Protein AF-A0A699X314-F1 (afdb_monomer)

Nearest PDB structures (foldseek):
  2rn7-assembly1_A  TM=3.177E-01  e=9.553E+00  Shigella flexneri

Radius of gyration: 15.17 Å; Cα contacts (8 Å, |Δi|>4): 33; chains: 1; bounding box: 38×25×45 Å

pLDDT: mean 74.69, std 20.05, range [34.59, 94.62]

InterPro domains:
  IPR005162 Retrotransposon-derived protein PEG10, N-terminal capsid-like domain [PF03732] (1-37)

Organism: Tanacetum cinerariifolium (NCBI:txid118510)

Foldseek 3Di:
DDLLVLVVVLVVVCVVCVDDPDDLLVSLVVSLVPDDPVVQVQCCVLVVHHLSVDDSVVNVVSSVVVSVVPDVPDDDDDDDDDDDDDDDDDDPPPD

Sequence (95 aa):
ETFNEAWERFKDLLRQCPHHGFSELHYLDTFYNALNPNDQDALDSAAGGNFLDKIPRECLSIIESKSKVRHSRSRVTDVRANTNAPLFFFSLKLF

Mean predicted aligned error: 11.59 Å

Secondary structure (DSSP, 8-state):
--HHHHHHHHHHHHHH-------HHHHHHHHHHHS-HHHHHHHHHHHTS-GGGS-HHHHHHHHHHHHH----S-------------------S--

Structure (mmCIF, N/CA/C/O backbone):
data_AF-A0A699X314-F1
#
_entry.id   AF-A0A699X314-F1
#
loop_
_atom_site.group_PDB
_atom_site.id
_atom_site.type_symbol
_atom_site.label_atom_id
_atom_site.label_alt_id
_atom_site.label_comp_id
_atom_site.label_asym_id
_atom_site.label_entity_id
_atom_site.label_seq_id
_atom_site.pdbx_PDB_ins_code
_atom_site.Cartn_x
_atom_site.Cartn_y
_atom_site.Cartn_z
_atom_site.occupancy
_atom_site.B_iso_or_equiv
_atom_site.auth_seq_id
_atom_site.auth_comp_id
_atom_site.auth_asym_id
_atom_site.auth_atom_id
_atom_site.pdbx_PDB_model_num
ATOM 1 N N . GLU A 1 1 ? -9.617 9.479 7.521 1.00 72.19 1 GLU A N 1
ATOM 2 C CA . GLU A 1 1 ? -9.345 8.039 7.380 1.00 72.19 1 GLU A CA 1
ATOM 3 C C . GLU A 1 1 ? -7.887 7.800 7.721 1.00 72.19 1 GLU A C 1
ATOM 5 O O . GLU A 1 1 ? -7.043 8.590 7.312 1.00 72.19 1 GLU A O 1
ATOM 10 N N . THR A 1 2 ? -7.604 6.794 8.537 1.00 87.94 2 THR A N 1
ATOM 11 C CA . THR A 1 2 ? -6.236 6.358 8.836 1.00 87.94 2 THR A CA 1
ATOM 12 C C . THR A 1 2 ? -5.766 5.345 7.796 1.00 87.94 2 THR A C 1
ATOM 14 O O . THR A 1 2 ? -6.582 4.639 7.208 1.00 87.94 2 THR A O 1
ATOM 17 N N . PHE A 1 3 ? -4.451 5.197 7.619 1.00 88.31 3 PHE A N 1
ATOM 18 C CA . PHE A 1 3 ? -3.880 4.169 6.740 1.00 88.31 3 PHE A CA 1
ATOM 19 C C . PHE A 1 3 ? -4.439 2.760 7.011 1.00 88.31 3 PHE A C 1
ATOM 21 O O . PHE A 1 3 ? -4.713 1.998 6.089 1.00 88.31 3 PHE A O 1
ATOM 28 N N . ASN A 1 4 ? -4.658 2.435 8.288 1.00 88.81 4 ASN A N 1
ATOM 29 C CA . ASN A 1 4 ? -5.250 1.168 8.712 1.00 88.81 4 ASN A CA 1
ATOM 30 C C . ASN A 1 4 ? -6.679 0.982 8.212 1.00 88.81 4 ASN A C 1
ATOM 32 O O . ASN A 1 4 ? -7.008 -0.068 7.673 1.00 88.81 4 ASN A O 1
ATOM 36 N N . GLU A 1 5 ? -7.520 2.002 8.376 1.00 88.75 5 GLU A N 1
ATOM 37 C CA . GLU A 1 5 ? -8.904 1.973 7.897 1.00 88.75 5 GLU A CA 1
ATOM 38 C C . GLU A 1 5 ? -8.952 1.837 6.370 1.00 88.75 5 GLU A C 1
ATOM 40 O O . GLU A 1 5 ? -9.701 1.005 5.860 1.00 88.75 5 GLU A O 1
ATOM 45 N N . ALA A 1 6 ? -8.100 2.578 5.652 1.00 89.25 6 ALA A N 1
ATOM 46 C CA . ALA A 1 6 ? -7.988 2.484 4.198 1.00 89.25 6 ALA A CA 1
ATOM 47 C C . ALA A 1 6 ? -7.567 1.073 3.749 1.00 89.25 6 ALA A C 1
ATOM 49 O O . ALA A 1 6 ? -8.171 0.504 2.839 1.00 89.25 6 ALA A O 1
ATOM 50 N N . TRP A 1 7 ? -6.573 0.474 4.417 1.00 89.81 7 TRP A N 1
ATOM 51 C CA . TRP A 1 7 ? -6.103 -0.878 4.108 1.00 89.81 7 TRP A CA 1
ATOM 52 C C . TRP A 1 7 ? -7.153 -1.960 4.400 1.00 89.81 7 TRP A C 1
ATOM 54 O O . TRP A 1 7 ? -7.351 -2.863 3.586 1.00 89.81 7 TRP A O 1
ATOM 64 N N . GLU A 1 8 ? -7.871 -1.875 5.525 1.00 89.31 8 GLU A N 1
ATOM 65 C CA . GLU A 1 8 ? -8.959 -2.812 5.836 1.00 89.31 8 GLU A CA 1
ATOM 66 C C . GLU A 1 8 ? -10.102 -2.720 4.820 1.00 89.31 8 GLU A C 1
ATOM 68 O O . GLU A 1 8 ? -10.570 -3.748 4.327 1.00 89.31 8 GLU A O 1
ATOM 73 N N . ARG A 1 9 ? -10.513 -1.504 4.441 1.00 87.69 9 ARG A N 1
ATOM 74 C CA . ARG A 1 9 ? -11.539 -1.298 3.407 1.00 87.69 9 ARG A CA 1
ATOM 75 C C . ARG A 1 9 ? -11.097 -1.836 2.055 1.00 87.69 9 ARG A C 1
ATOM 77 O O . ARG A 1 9 ? -11.895 -2.450 1.353 1.00 87.69 9 ARG A O 1
ATOM 84 N N . PHE A 1 10 ? -9.831 -1.641 1.701 1.00 86.06 10 PHE A N 1
ATOM 85 C CA . PHE A 1 10 ? -9.278 -2.166 0.461 1.00 86.06 10 PHE A CA 1
ATOM 86 C C . PHE A 1 10 ? -9.307 -3.700 0.429 1.00 86.06 10 PHE A C 1
ATOM 88 O O . PHE A 1 10 ? -9.776 -4.290 -0.543 1.00 86.06 10 PHE A O 1
ATOM 95 N N . LYS A 1 11 ? -8.904 -4.363 1.521 1.00 85.00 11 LYS A N 1
ATOM 96 C CA . LYS A 1 11 ? -9.024 -5.824 1.648 1.00 85.00 11 LYS A CA 1
ATOM 97 C C . LYS A 1 11 ? -10.470 -6.301 1.543 1.00 85.00 11 LYS A C 1
ATOM 99 O O . LYS A 1 11 ? -10.717 -7.346 0.945 1.00 85.00 11 LYS A O 1
ATOM 104 N N . ASP A 1 12 ? -11.421 -5.566 2.112 1.00 86.75 12 ASP A N 1
ATOM 105 C CA . ASP A 1 12 ? -12.838 -5.913 2.012 1.00 86.75 12 ASP A CA 1
ATOM 106 C C . ASP A 1 12 ? -13.350 -5.824 0.564 1.00 86.75 12 ASP A C 1
ATOM 108 O O . ASP A 1 12 ? -14.006 -6.749 0.087 1.00 86.75 12 ASP A O 1
ATOM 112 N N . LEU A 1 13 ? -12.945 -4.791 -0.184 1.00 81.69 13 LEU A N 1
ATOM 113 C CA . LEU A 1 13 ? -13.240 -4.668 -1.618 1.00 81.69 13 LEU A CA 1
ATOM 114 C C . LEU A 1 13 ? -12.683 -5.846 -2.428 1.00 81.69 13 LEU A C 1
ATOM 116 O O . LEU A 1 13 ? -13.389 -6.402 -3.269 1.00 81.69 13 LEU A O 1
ATOM 120 N N . LEU A 1 14 ? -11.450 -6.279 -2.147 1.00 79.31 14 LEU A N 1
ATOM 121 C CA . LEU A 1 14 ? -10.861 -7.448 -2.809 1.00 79.31 14 LEU A CA 1
ATOM 122 C C . LEU A 1 14 ? -11.648 -8.737 -2.520 1.00 79.31 14 LEU A C 1
ATOM 124 O O . LEU A 1 14 ? -11.816 -9.570 -3.407 1.00 79.31 14 LEU A O 1
ATOM 128 N N . ARG A 1 15 ? -12.181 -8.901 -1.301 1.00 81.06 15 ARG A N 1
ATOM 129 C CA . ARG A 1 15 ? -13.006 -10.068 -0.928 1.00 81.06 15 ARG A CA 1
ATOM 130 C C . ARG A 1 15 ? -14.370 -10.073 -1.614 1.00 81.06 15 ARG A C 1
ATOM 132 O O . ARG A 1 15 ? -14.907 -11.149 -1.868 1.00 81.06 15 ARG A O 1
ATOM 139 N N . GLN A 1 16 ? -14.923 -8.897 -1.905 1.00 78.88 16 GLN A N 1
ATOM 140 C CA . GLN A 1 16 ? -16.183 -8.745 -2.638 1.00 78.88 16 GLN A CA 1
ATOM 141 C C . GLN A 1 16 ? -16.032 -9.019 -4.145 1.00 78.88 16 GLN A C 1
ATOM 143 O O . GLN A 1 16 ? -17.016 -9.344 -4.806 1.00 78.88 16 GLN A O 1
ATOM 148 N N . CYS A 1 17 ? -14.804 -8.966 -4.671 1.00 70.88 17 CYS A N 1
ATOM 149 C CA . CYS A 1 17 ? -14.469 -9.210 -6.074 1.00 70.88 17 CYS A CA 1
ATOM 150 C C . CYS A 1 17 ? -13.588 -10.470 -6.245 1.00 70.88 17 CYS A C 1
ATOM 152 O O . CYS A 1 17 ? -12.443 -10.362 -6.686 1.00 70.88 17 CYS A O 1
ATOM 154 N N . PRO A 1 18 ? -14.091 -11.688 -5.944 1.00 62.44 18 PRO A N 1
ATOM 155 C CA . PRO A 1 18 ? -13.284 -12.916 -5.935 1.00 62.44 18 PRO A CA 1
ATOM 156 C C . PRO A 1 18 ? -12.770 -13.349 -7.319 1.00 62.44 1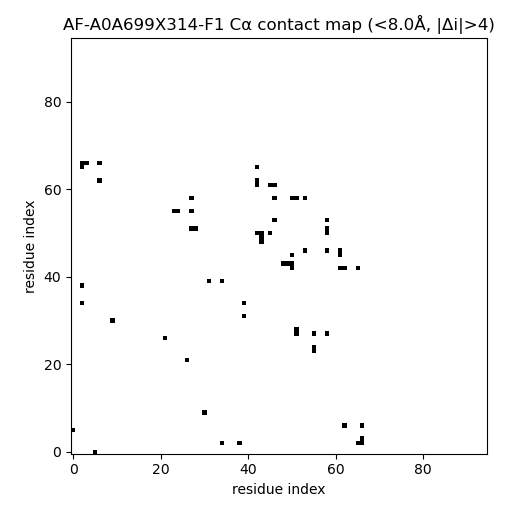8 PRO A C 1
ATOM 158 O O . PRO A 1 18 ? -11.891 -14.202 -7.410 1.00 62.44 18 PRO A O 1
ATOM 161 N N . HIS A 1 19 ? -13.318 -12.785 -8.399 1.00 61.19 19 HIS A N 1
ATOM 162 C CA . HIS A 1 19 ? -13.019 -13.145 -9.783 1.00 61.19 19 HIS A CA 1
ATOM 163 C C . HIS A 1 19 ? -12.614 -11.917 -10.590 1.00 61.19 19 HIS A C 1
ATOM 165 O O . HIS A 1 19 ? -13.385 -11.439 -11.415 1.00 61.19 19 HIS A O 1
ATOM 171 N N . HIS A 1 20 ? -11.400 -11.413 -10.414 1.00 57.00 20 HIS A N 1
ATOM 172 C CA . HIS A 1 20 ? -10.856 -10.516 -11.421 1.00 57.00 20 HIS A CA 1
ATOM 173 C C . HIS A 1 20 ? -9.380 -10.799 -11.635 1.00 57.00 20 HIS A C 1
ATOM 175 O O . HIS A 1 20 ? -8.566 -10.630 -10.733 1.00 57.00 20 HIS A O 1
ATOM 181 N N . GLY A 1 21 ? -9.044 -11.212 -12.857 1.00 56.25 21 GLY A N 1
ATOM 182 C CA . GLY A 1 21 ? -7.678 -11.392 -13.344 1.00 56.25 21 GLY A CA 1
ATOM 183 C C . GLY A 1 21 ? -6.882 -10.086 -13.458 1.00 56.25 21 GLY A C 1
ATOM 184 O O . GLY A 1 21 ? -6.152 -9.908 -14.427 1.00 56.25 21 GLY A O 1
ATOM 185 N N . PHE A 1 22 ? -7.031 -9.165 -12.504 1.00 64.19 22 PHE A N 1
ATOM 186 C CA . PHE A 1 22 ? -6.100 -8.062 -12.322 1.00 64.19 22 PHE A CA 1
ATOM 187 C C . PHE A 1 22 ? -4.817 -8.601 -11.687 1.00 64.19 22 PHE A C 1
ATOM 189 O O . PHE A 1 22 ? -4.842 -9.465 -10.807 1.00 64.19 22 PHE A O 1
ATOM 196 N N . SER A 1 23 ? -3.686 -8.074 -12.138 1.00 75.31 23 SER A N 1
ATOM 197 C CA . SER A 1 23 ? -2.393 -8.362 -11.534 1.00 75.31 23 SER A CA 1
ATOM 198 C C . SER A 1 23 ? -2.310 -7.738 -10.137 1.00 75.31 23 SER A C 1
ATOM 200 O O . SER A 1 23 ? -2.834 -6.650 -9.903 1.00 75.31 23 SER A O 1
ATOM 202 N N . GLU A 1 24 ? -1.608 -8.393 -9.208 1.00 77.94 24 GLU A N 1
ATOM 203 C CA . GLU A 1 24 ? -1.342 -7.860 -7.858 1.00 77.94 24 GLU A CA 1
ATOM 204 C C . GLU A 1 24 ? -0.766 -6.435 -7.899 1.00 77.94 24 GLU A C 1
ATOM 206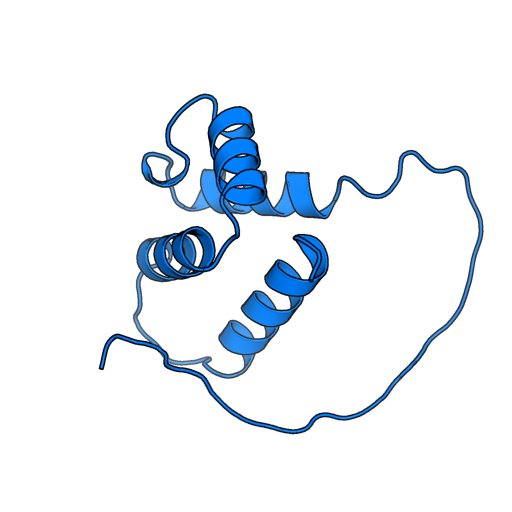 O O . GLU A 1 24 ? -1.119 -5.593 -7.076 1.00 77.94 24 GLU A O 1
ATOM 211 N N . LEU A 1 25 ? 0.050 -6.142 -8.917 1.00 81.94 25 LEU A N 1
ATOM 212 C CA . LEU A 1 25 ? 0.587 -4.809 -9.189 1.00 81.94 25 LEU A CA 1
ATOM 213 C C . LEU A 1 25 ? -0.502 -3.761 -9.435 1.00 81.94 25 LEU A C 1
ATOM 215 O O . LEU A 1 25 ? -0.401 -2.655 -8.918 1.00 81.94 25 LEU A O 1
ATOM 219 N N . HIS A 1 26 ? -1.550 -4.097 -10.188 1.00 84.75 26 HIS A N 1
ATOM 220 C CA . HIS A 1 26 ? -2.617 -3.150 -10.510 1.00 84.75 26 HIS A CA 1
ATOM 221 C C . HIS A 1 26 ? -3.411 -2.738 -9.263 1.00 84.75 26 HIS A C 1
ATOM 223 O O . HIS A 1 26 ? -3.776 -1.574 -9.099 1.00 84.75 26 HIS A O 1
ATOM 229 N N . TYR A 1 27 ? -3.636 -3.680 -8.345 1.00 83.94 27 TYR A N 1
ATOM 230 C CA . TYR A 1 27 ? -4.285 -3.396 -7.067 1.00 83.94 27 TYR A CA 1
ATOM 231 C C . TYR A 1 27 ? -3.414 -2.516 -6.162 1.00 83.94 27 TYR A C 1
ATOM 233 O O . TYR A 1 27 ? -3.924 -1.583 -5.545 1.00 83.94 27 TYR A O 1
ATOM 241 N N . LEU A 1 28 ? -2.109 -2.787 -6.099 1.00 89.19 28 LEU A N 1
ATOM 242 C CA . LEU A 1 28 ? -1.163 -1.999 -5.306 1.00 89.19 28 LEU A CA 1
ATOM 243 C C . LEU A 1 28 ? -1.022 -0.568 -5.831 1.00 89.19 28 LEU A C 1
ATOM 245 O O . LEU A 1 28 ? -1.036 0.364 -5.032 1.00 89.19 28 LEU A O 1
ATOM 249 N N . ASP A 1 29 ? -0.951 -0.399 -7.152 1.00 90.31 29 ASP A N 1
ATOM 250 C CA . ASP A 1 29 ? -0.952 0.910 -7.808 1.00 90.31 29 ASP A CA 1
ATOM 251 C C . ASP A 1 29 ? -2.234 1.690 -7.489 1.00 90.31 29 ASP A C 1
ATOM 253 O O . ASP A 1 29 ? -2.179 2.827 -7.021 1.00 90.31 29 ASP A O 1
ATOM 257 N N . THR A 1 30 ? -3.393 1.042 -7.629 1.00 87.69 30 THR A N 1
ATOM 258 C CA . THR A 1 30 ? -4.689 1.655 -7.304 1.00 87.69 30 THR A CA 1
ATOM 259 C C . THR A 1 30 ? -4.754 2.087 -5.839 1.00 87.69 30 THR A C 1
ATOM 261 O O . THR A 1 30 ? -5.200 3.194 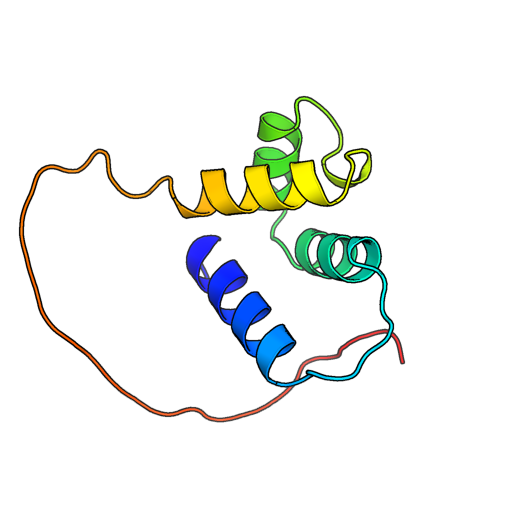-5.539 1.00 87.69 30 THR A O 1
ATOM 264 N N . PHE A 1 31 ? -4.302 1.230 -4.918 1.00 90.31 31 PHE A N 1
ATOM 265 C CA . PHE A 1 31 ? -4.261 1.555 -3.496 1.00 90.31 31 PHE A CA 1
ATOM 266 C C . PHE A 1 31 ? -3.332 2.741 -3.229 1.00 90.31 31 PHE A C 1
ATOM 268 O O . PHE A 1 31 ? -3.754 3.701 -2.592 1.00 90.31 31 PHE A O 1
ATOM 275 N N . TYR A 1 32 ? -2.107 2.712 -3.759 1.00 92.3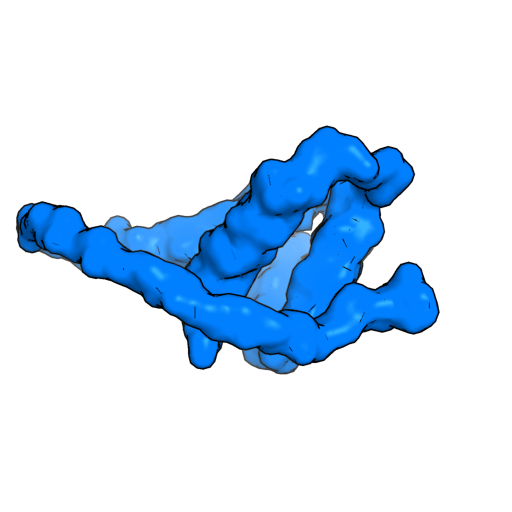1 32 TYR A N 1
ATOM 276 C CA . TYR A 1 32 ? -1.116 3.773 -3.590 1.00 92.31 32 TYR A CA 1
ATOM 277 C C . TYR A 1 32 ? -1.623 5.125 -4.106 1.00 92.31 32 TYR A C 1
ATOM 279 O O . TYR A 1 32 ? -1.563 6.124 -3.390 1.00 92.31 32 TYR A O 1
ATOM 287 N N . ASN A 1 33 ? -2.211 5.150 -5.303 1.00 91.44 33 ASN A N 1
ATOM 288 C CA . ASN A 1 33 ? -2.755 6.362 -5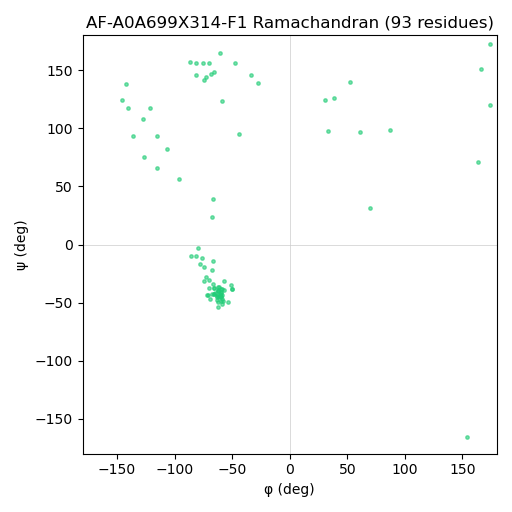.919 1.00 91.44 33 ASN A CA 1
ATOM 289 C C . ASN A 1 33 ? -3.981 6.926 -5.179 1.00 91.44 33 ASN A C 1
ATOM 291 O O . ASN A 1 33 ? -4.281 8.113 -5.302 1.00 91.44 33 ASN A O 1
ATOM 295 N N . ALA A 1 34 ? -4.680 6.100 -4.394 1.00 89.94 34 ALA A N 1
ATOM 296 C CA . ALA A 1 34 ? -5.797 6.527 -3.554 1.00 89.94 34 ALA A CA 1
ATOM 297 C C . ALA A 1 34 ? -5.364 7.056 -2.171 1.00 89.94 34 ALA A C 1
ATOM 299 O O . ALA A 1 34 ? -6.195 7.608 -1.444 1.00 89.94 34 ALA A O 1
ATOM 300 N N . LEU A 1 35 ? -4.093 6.893 -1.783 1.00 90.56 35 LEU A N 1
ATOM 301 C CA . LEU A 1 35 ? -3.575 7.394 -0.510 1.00 90.56 35 LEU A CA 1
ATOM 302 C C . LEU A 1 35 ? -3.351 8.909 -0.539 1.00 90.56 35 LEU A C 1
ATOM 304 O O . LEU A 1 35 ? -3.126 9.527 -1.576 1.00 90.56 35 LEU A O 1
ATOM 308 N N . ASN A 1 36 ? -3.371 9.516 0.647 1.00 91.38 36 ASN A N 1
ATOM 309 C CA . ASN A 1 36 ? -2.915 10.892 0.798 1.00 91.38 36 ASN A CA 1
ATOM 310 C C . ASN A 1 36 ? -1.377 10.973 0.632 1.00 91.38 36 ASN A C 1
ATOM 312 O O . ASN A 1 36 ? -0.687 9.991 0.918 1.00 91.38 36 ASN A O 1
ATOM 316 N N . PRO A 1 37 ? -0.821 12.140 0.253 1.00 92.38 37 PRO A N 1
ATOM 317 C CA . PRO A 1 37 ? 0.617 12.288 0.008 1.00 92.38 37 PRO A CA 1
ATOM 318 C C . PRO A 1 37 ? 1.513 11.904 1.193 1.00 92.38 37 PRO A C 1
ATOM 320 O O . PRO A 1 37 ? 2.613 11.406 0.991 1.00 92.38 37 PRO A O 1
ATOM 323 N N . ASN A 1 38 ? 1.047 12.088 2.434 1.00 92.06 38 ASN A N 1
ATOM 324 C CA . ASN A 1 38 ? 1.832 11.732 3.621 1.00 92.06 38 ASN A CA 1
ATOM 325 C C . ASN A 1 38 ? 1.956 10.211 3.784 1.00 92.06 38 ASN A C 1
ATOM 327 O O . ASN A 1 38 ? 2.986 9.706 4.224 1.00 92.06 38 ASN A O 1
ATOM 331 N N . ASP A 1 39 ? 0.897 9.466 3.466 1.00 92.38 39 ASP A N 1
ATOM 332 C CA . ASP A 1 39 ? 0.929 8.009 3.505 1.00 92.38 39 ASP A CA 1
ATOM 333 C C . ASP A 1 39 ? 1.707 7.421 2.325 1.00 92.38 39 ASP A C 1
ATOM 335 O O . ASP A 1 39 ? 2.363 6.399 2.520 1.00 92.38 39 ASP A O 1
ATOM 339 N N . GLN A 1 40 ? 1.693 8.079 1.161 1.00 94.56 40 GLN A N 1
ATOM 340 C CA . GLN A 1 40 ? 2.556 7.747 0.022 1.00 94.56 40 GLN A CA 1
ATOM 341 C C . GLN A 1 40 ? 4.039 7.916 0.378 1.00 94.56 40 GLN A C 1
ATOM 343 O O . GLN A 1 40 ? 4.787 6.945 0.319 1.00 94.56 40 GLN A O 1
ATOM 348 N N . ASP A 1 41 ? 4.434 9.092 0.877 1.00 94.62 41 ASP A N 1
ATOM 349 C CA . ASP A 1 41 ? 5.812 9.372 1.310 1.00 94.62 41 ASP A CA 1
ATOM 350 C C . ASP A 1 41 ? 6.293 8.391 2.393 1.00 94.62 41 ASP A C 1
ATOM 352 O O . ASP A 1 41 ? 7.423 7.900 2.364 1.00 94.62 41 ASP A O 1
ATOM 356 N N . ALA A 1 42 ? 5.409 8.023 3.325 1.00 92.50 42 ALA A N 1
ATOM 357 C CA . ALA A 1 42 ? 5.722 7.026 4.341 1.00 92.50 42 ALA A CA 1
ATOM 358 C C . ALA A 1 42 ? 5.934 5.617 3.757 1.00 92.50 42 ALA A C 1
ATOM 360 O O . ALA A 1 42 ? 6.738 4.854 4.297 1.00 92.50 42 ALA A O 1
ATOM 361 N N . LEU A 1 43 ? 5.208 5.249 2.697 1.00 94.00 43 LEU A N 1
ATOM 362 C CA . LEU A 1 43 ? 5.418 3.983 1.994 1.00 94.00 43 LEU A CA 1
ATOM 363 C C . LEU A 1 43 ? 6.722 4.000 1.194 1.00 94.00 43 LEU A C 1
ATOM 365 O O . LEU A 1 43 ? 7.479 3.035 1.287 1.00 94.00 43 LEU A O 1
ATOM 369 N N . ASP A 1 44 ? 7.018 5.093 0.491 1.00 94.62 44 ASP A N 1
ATOM 370 C CA . ASP A 1 44 ? 8.272 5.265 -0.251 1.00 94.62 44 ASP A CA 1
ATOM 371 C C . ASP A 1 44 ? 9.486 5.224 0.691 1.00 94.62 44 ASP A C 1
ATOM 373 O O . ASP A 1 44 ? 10.466 4.503 0.480 1.00 94.62 44 ASP A O 1
ATOM 377 N N . SER A 1 45 ? 9.389 5.925 1.821 1.00 93.94 45 SER A N 1
ATOM 378 C CA . SER A 1 45 ? 10.411 5.910 2.868 1.00 93.94 45 SER A CA 1
ATOM 379 C C . SER A 1 45 ? 10.641 4.502 3.425 1.00 93.94 45 SER A C 1
ATOM 381 O O . SER A 1 45 ? 11.784 4.094 3.635 1.00 93.94 45 SER A O 1
ATOM 383 N N . ALA A 1 46 ? 9.572 3.726 3.635 1.00 91.38 46 ALA A N 1
ATOM 384 C CA . ALA A 1 46 ? 9.668 2.344 4.105 1.00 91.38 46 ALA A CA 1
ATOM 385 C C . ALA A 1 46 ? 10.189 1.374 3.027 1.00 91.38 46 ALA A C 1
ATOM 387 O O . ALA A 1 46 ? 10.815 0.368 3.362 1.00 91.38 46 ALA A O 1
ATOM 388 N N . ALA A 1 47 ? 9.966 1.679 1.748 1.00 91.75 47 ALA A N 1
ATOM 389 C CA . ALA A 1 47 ? 10.523 0.949 0.613 1.00 91.75 47 ALA A CA 1
ATOM 390 C C . ALA A 1 47 ? 12.002 1.299 0.342 1.00 91.75 47 ALA A C 1
ATOM 392 O O . ALA A 1 47 ? 12.698 0.552 -0.357 1.00 91.75 47 ALA A O 1
ATOM 393 N N . GLY A 1 48 ? 12.496 2.414 0.890 1.00 92.00 48 GLY A N 1
ATOM 394 C CA . GLY A 1 48 ? 13.826 2.949 0.593 1.00 92.00 48 GLY A CA 1
ATOM 395 C C . GLY A 1 48 ? 13.932 3.509 -0.830 1.00 92.00 48 GLY A C 1
ATOM 396 O O . GLY A 1 48 ? 14.981 3.382 -1.458 1.00 92.00 48 GLY A O 1
ATOM 397 N N . GLY A 1 49 ? 12.837 4.050 -1.363 1.00 91.81 49 GLY A N 1
ATOM 398 C CA . GLY A 1 49 ? 12.691 4.502 -2.748 1.00 91.81 49 GLY A CA 1
ATOM 399 C C . GLY A 1 49 ? 11.226 4.446 -3.176 1.00 91.81 49 GLY A C 1
ATOM 400 O O . GLY A 1 49 ? 10.357 4.272 -2.335 1.00 91.81 49 GLY A O 1
ATOM 401 N N . ASN A 1 50 ? 10.938 4.546 -4.472 1.00 92.00 50 ASN A N 1
ATOM 402 C CA . ASN A 1 50 ? 9.561 4.434 -4.958 1.00 92.00 50 ASN A CA 1
ATOM 403 C C . ASN A 1 50 ? 8.949 3.074 -4.570 1.00 92.00 50 ASN A C 1
ATOM 405 O O . ASN A 1 50 ? 9.480 2.012 -4.910 1.00 92.00 50 ASN A O 1
ATOM 409 N N . PHE A 1 51 ? 7.819 3.113 -3.871 1.00 92.50 51 PHE A N 1
ATOM 410 C CA . PHE A 1 51 ? 7.076 1.943 -3.427 1.00 92.50 51 PHE A CA 1
ATOM 411 C C . PHE A 1 51 ? 6.638 1.058 -4.601 1.00 92.50 51 PHE A C 1
ATOM 413 O O . PHE A 1 51 ? 6.708 -0.167 -4.507 1.00 92.50 51 PHE A O 1
ATOM 420 N N . LEU A 1 52 ? 6.237 1.662 -5.723 1.00 91.12 52 LEU A N 1
ATOM 421 C CA . LEU A 1 52 ? 5.731 0.939 -6.896 1.00 91.12 52 LEU A CA 1
ATOM 422 C C . LEU A 1 52 ? 6.828 0.252 -7.728 1.00 91.12 52 LEU A C 1
ATOM 424 O O . LEU A 1 52 ? 6.505 -0.590 -8.563 1.00 91.12 52 LEU A O 1
ATOM 428 N N . ASP A 1 53 ? 8.108 0.547 -7.474 1.00 91.75 53 ASP A N 1
ATOM 429 C CA . ASP A 1 53 ? 9.237 -0.141 -8.123 1.00 91.75 53 ASP A CA 1
ATOM 430 C C . ASP A 1 53 ? 9.560 -1.493 -7.461 1.00 91.75 53 ASP A C 1
ATOM 432 O O . ASP A 1 53 ? 10.372 -2.274 -7.967 1.00 91.75 53 ASP A O 1
ATOM 436 N N . LYS A 1 54 ? 8.952 -1.784 -6.305 1.00 90.88 54 LYS A N 1
ATOM 437 C CA . LYS A 1 54 ? 9.158 -3.039 -5.580 1.00 90.88 54 LYS A CA 1
ATOM 438 C C . LYS A 1 54 ? 8.310 -4.165 -6.162 1.00 90.88 54 LYS A C 1
ATOM 440 O O .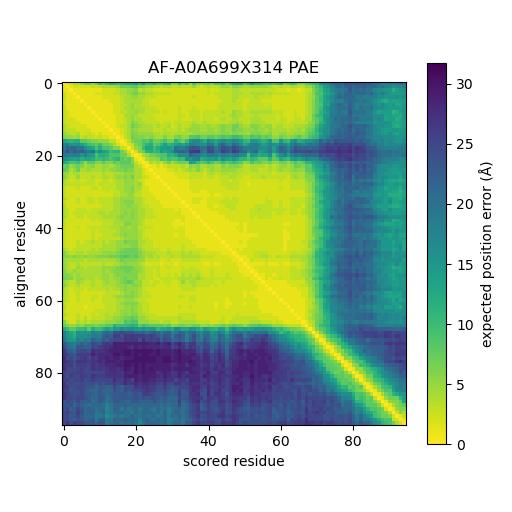 LYS A 1 54 ? 7.257 -3.963 -6.761 1.00 90.88 54 LYS A O 1
ATOM 445 N N . ILE A 1 55 ? 8.757 -5.402 -5.944 1.00 90.62 55 ILE A N 1
ATOM 446 C CA . ILE A 1 55 ? 7.953 -6.576 -6.295 1.00 90.62 55 ILE A CA 1
ATOM 447 C C . ILE A 1 55 ? 6.688 -6.631 -5.414 1.00 90.62 55 ILE A C 1
ATOM 449 O O . ILE A 1 55 ? 6.763 -6.268 -4.237 1.00 90.62 55 ILE A O 1
ATOM 453 N N . PRO A 1 56 ? 5.546 -7.156 -5.905 1.00 85.38 56 PRO A N 1
ATOM 454 C CA . PRO A 1 56 ? 4.267 -7.137 -5.177 1.00 85.38 56 PRO A CA 1
ATOM 455 C C . PRO A 1 56 ? 4.348 -7.656 -3.742 1.00 85.38 56 PRO A C 1
ATOM 457 O O . PRO A 1 56 ? 3.736 -7.114 -2.823 1.00 85.38 56 PRO A O 1
ATOM 460 N N . ARG A 1 57 ? 5.157 -8.698 -3.534 1.00 88.44 57 ARG A N 1
ATOM 461 C CA . ARG A 1 57 ? 5.379 -9.304 -2.221 1.00 88.44 57 ARG A CA 1
ATOM 462 C C . ARG A 1 57 ? 6.010 -8.332 -1.218 1.00 88.44 57 ARG A C 1
ATOM 464 O O . ARG A 1 57 ? 5.636 -8.346 -0.048 1.00 88.44 57 ARG A O 1
ATOM 471 N N . GLU A 1 58 ? 6.959 -7.511 -1.658 1.00 90.69 58 GLU A N 1
ATOM 472 C CA . GLU A 1 58 ? 7.587 -6.492 -0.812 1.00 90.69 58 GLU A CA 1
ATOM 473 C C . GLU A 1 58 ? 6.607 -5.359 -0.510 1.00 90.69 58 GLU A C 1
ATOM 475 O O . GLU A 1 58 ? 6.457 -4.985 0.653 1.00 90.69 58 GLU A O 1
ATOM 480 N N . CYS A 1 59 ? 5.865 -4.895 -1.520 1.00 91.88 59 CYS A N 1
ATOM 481 C CA . CYS A 1 59 ? 4.820 -3.884 -1.358 1.00 91.88 59 CYS A CA 1
ATOM 482 C C . CYS A 1 59 ? 3.804 -4.281 -0.278 1.00 91.88 59 CYS A C 1
ATOM 484 O O . CYS A 1 59 ? 3.528 -3.515 0.646 1.00 91.88 59 CYS A O 1
ATOM 486 N N . LEU A 1 60 ? 3.292 -5.513 -0.354 1.00 90.19 60 LEU A N 1
ATOM 487 C CA . LEU A 1 60 ? 2.361 -6.059 0.633 1.00 90.19 60 LEU A CA 1
ATOM 488 C C . LEU A 1 60 ? 2.981 -6.117 2.033 1.00 90.19 60 LEU A C 1
ATOM 490 O O . LEU A 1 60 ? 2.333 -5.735 3.005 1.00 90.19 60 LEU A O 1
ATOM 494 N N . SER A 1 61 ? 4.244 -6.535 2.146 1.00 91.44 61 SER A N 1
ATOM 495 C CA . SER A 1 61 ? 4.946 -6.576 3.433 1.00 91.44 61 SER A CA 1
ATOM 496 C C . SER A 1 61 ? 5.098 -5.185 4.057 1.00 91.44 61 SER A C 1
ATOM 498 O O . SER A 1 61 ? 4.972 -5.041 5.274 1.00 91.44 61 SER A O 1
ATOM 500 N N . ILE A 1 62 ? 5.368 -4.159 3.249 1.00 92.44 62 ILE A N 1
ATOM 501 C CA . ILE A 1 62 ? 5.520 -2.775 3.711 1.00 92.44 62 ILE A CA 1
ATOM 502 C C . ILE A 1 62 ? 4.171 -2.212 4.170 1.00 92.44 62 ILE A C 1
ATOM 504 O O . ILE A 1 62 ? 4.085 -1.659 5.269 1.00 92.44 62 ILE A O 1
ATOM 508 N N . ILE A 1 63 ? 3.109 -2.409 3.379 1.00 91.25 63 ILE A N 1
ATOM 509 C CA . ILE A 1 63 ? 1.743 -2.016 3.749 1.00 91.25 63 ILE A CA 1
ATOM 510 C C . ILE A 1 63 ? 1.332 -2.701 5.053 1.00 91.25 63 ILE A C 1
ATOM 512 O O . ILE A 1 63 ? 0.873 -2.041 5.987 1.00 91.25 63 ILE A O 1
ATOM 516 N N . GLU A 1 64 ? 1.538 -4.014 5.162 1.00 89.94 64 GLU A N 1
ATOM 517 C CA . GLU A 1 64 ? 1.234 -4.744 6.387 1.00 89.94 64 GLU A CA 1
ATOM 518 C C . GLU A 1 64 ? 2.031 -4.211 7.575 1.00 89.94 64 GLU A C 1
ATOM 520 O O . GLU A 1 64 ? 1.457 -4.006 8.643 1.00 89.94 64 GLU A O 1
ATOM 525 N N . SER A 1 65 ? 3.327 -3.955 7.404 1.00 90.00 65 SER A N 1
ATOM 526 C CA . SER A 1 65 ? 4.178 -3.404 8.457 1.00 90.00 65 SER A CA 1
ATOM 527 C C . SER A 1 65 ? 3.656 -2.051 8.944 1.00 90.00 65 SER A C 1
ATOM 529 O O . SER A 1 65 ? 3.393 -1.891 10.135 1.00 90.00 65 SER A O 1
ATOM 531 N N . LYS A 1 66 ? 3.384 -1.113 8.028 1.00 87.69 66 LYS A N 1
ATOM 532 C CA . LYS A 1 66 ? 2.824 0.209 8.351 1.00 87.69 66 LYS A CA 1
ATOM 533 C C . LYS A 1 66 ? 1.442 0.103 9.000 1.00 87.69 66 LYS A C 1
ATOM 535 O O . LYS A 1 66 ? 1.157 0.843 9.940 1.00 87.69 66 LYS A O 1
ATOM 540 N N . SER A 1 67 ? 0.612 -0.850 8.572 1.00 84.81 67 SER A N 1
ATOM 541 C CA . SER A 1 67 ? -0.684 -1.100 9.209 1.00 84.81 67 SER A CA 1
ATOM 542 C C . SER A 1 67 ? -0.530 -1.623 10.653 1.00 84.81 67 SER A C 1
ATOM 544 O O . SER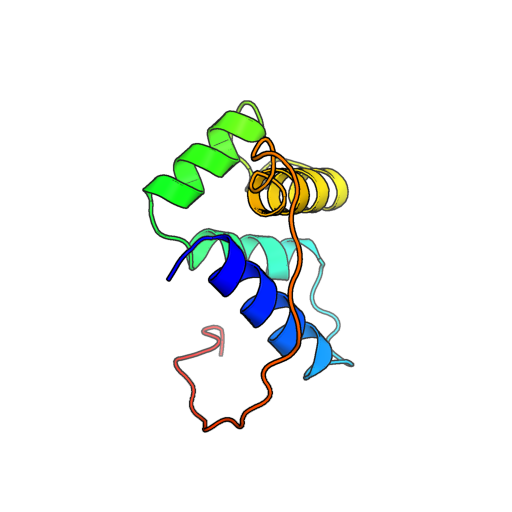 A 1 67 ? -1.208 -1.202 11.593 1.00 84.81 67 SER A O 1
ATOM 546 N N . LYS A 1 68 ? 0.483 -2.463 10.888 1.00 79.44 68 LYS A N 1
ATOM 547 C CA . LYS A 1 68 ? 0.797 -3.050 12.198 1.00 79.44 68 LYS A CA 1
ATOM 548 C C . LYS A 1 68 ? 1.550 -2.099 13.134 1.00 79.44 68 LYS A C 1
ATOM 550 O O . LYS A 1 68 ? 1.725 -2.445 14.301 1.00 79.44 68 LYS A O 1
ATOM 555 N N . VAL A 1 69 ? 1.910 -0.876 12.715 1.00 66.00 69 VAL A N 1
ATOM 556 C CA . VAL A 1 69 ? 2.523 0.180 13.568 1.00 66.00 69 VAL A CA 1
ATOM 557 C C . VAL A 1 69 ? 1.547 0.732 14.634 1.00 66.00 69 VAL A C 1
ATOM 559 O O . VAL A 1 69 ? 1.722 1.794 15.225 1.00 66.00 69 VAL A O 1
ATOM 562 N N . ARG A 1 70 ? 0.535 -0.050 15.007 1.00 59.97 70 ARG A N 1
ATOM 563 C CA . ARG A 1 70 ? -0.151 0.070 16.285 1.00 59.97 70 ARG A CA 1
ATOM 564 C C . ARG A 1 70 ? 0.102 -1.213 17.070 1.00 59.97 70 ARG A C 1
ATOM 566 O O . ARG A 1 70 ? -0.592 -2.193 16.866 1.00 59.97 70 ARG A O 1
ATOM 573 N N . HIS A 1 71 ? 1.145 -1.198 17.905 1.00 45.03 71 HIS A N 1
ATOM 574 C CA . HIS A 1 71 ? 1.154 -1.633 19.315 1.00 45.03 71 HIS A CA 1
ATOM 575 C C . HIS A 1 71 ? 2.592 -1.863 19.836 1.00 45.03 71 HIS A C 1
ATOM 577 O O . HIS A 1 71 ? 2.969 -2.966 20.210 1.00 45.03 71 HIS A O 1
ATOM 583 N N . SER A 1 72 ? 3.358 -0.784 20.031 1.00 42.94 72 SER A N 1
ATOM 584 C CA . SER A 1 72 ? 4.118 -0.635 21.284 1.00 42.94 72 SER A CA 1
ATOM 585 C C . SER A 1 72 ? 3.301 0.234 22.246 1.00 42.94 72 SER A C 1
ATOM 587 O O . SER A 1 72 ? 3.715 1.304 22.687 1.00 42.94 72 SER A O 1
ATOM 589 N N . ARG A 1 73 ? 2.068 -0.190 22.531 1.00 47.81 73 ARG A N 1
ATOM 590 C CA . ARG A 1 73 ? 1.322 0.296 23.689 1.00 47.81 73 ARG A CA 1
ATOM 591 C C . ARG A 1 73 ? 0.985 -0.917 24.532 1.00 47.81 73 ARG A C 1
ATOM 593 O O . ARG A 1 73 ? 0.331 -1.837 24.055 1.00 47.81 73 ARG A O 1
ATOM 600 N N . SER A 1 74 ? 1.537 -0.883 25.741 1.00 44.81 74 SER A N 1
ATOM 601 C CA . SER A 1 74 ? 1.299 -1.777 26.867 1.00 44.81 74 SER A CA 1
ATOM 602 C C . SER A 1 74 ? -0.148 -2.293 26.937 1.00 44.81 74 SER A C 1
ATOM 604 O O . SER A 1 74 ? -1.083 -1.576 26.590 1.00 44.81 74 SER A O 1
ATOM 606 N N . ARG A 1 75 ? -0.276 -3.544 27.395 1.00 52.91 75 ARG A N 1
ATOM 607 C CA . ARG A 1 75 ? -1.485 -4.358 27.644 1.00 52.91 75 ARG A CA 1
ATOM 608 C C . ARG A 1 75 ? -2.757 -3.559 27.989 1.00 52.91 75 ARG A C 1
ATOM 610 O O . ARG A 1 75 ? -2.693 -2.702 28.861 1.00 52.91 75 ARG A O 1
ATOM 617 N N . VAL A 1 76 ? -3.907 -3.977 27.438 1.00 41.72 76 VAL A N 1
ATOM 618 C CA . VAL A 1 76 ? -5.161 -4.400 28.126 1.00 41.72 76 VAL A CA 1
ATOM 619 C C . VAL A 1 76 ? -6.330 -4.463 27.113 1.00 41.72 76 VAL A C 1
ATOM 621 O O . VAL A 1 76 ? -6.302 -3.810 26.077 1.00 41.72 76 VAL A O 1
ATOM 624 N N . THR A 1 77 ? -7.273 -5.358 27.414 1.00 47.66 77 THR A N 1
ATOM 625 C CA . THR A 1 77 ? -8.488 -5.831 26.721 1.00 47.66 77 THR A CA 1
ATOM 626 C C . THR A 1 77 ? -9.413 -4.741 26.146 1.00 47.66 77 THR A C 1
ATOM 628 O O . THR A 1 77 ? -9.408 -3.619 26.637 1.00 47.66 77 THR A O 1
ATOM 631 N N . ASP A 1 78 ? -10.233 -5.042 25.123 1.00 37.88 78 ASP A N 1
ATOM 632 C CA . ASP A 1 78 ? -11.655 -5.414 25.296 1.00 37.88 78 ASP A CA 1
ATOM 633 C C . ASP A 1 78 ? -12.446 -5.577 23.972 1.00 37.88 78 ASP A C 1
ATOM 635 O O . ASP A 1 78 ? -11.950 -5.365 22.869 1.00 37.88 78 ASP A O 1
ATOM 639 N N . VAL A 1 79 ? -13.676 -6.055 24.148 1.00 49.56 79 VAL A N 1
ATOM 640 C CA . VAL A 1 79 ? -14.625 -6.759 23.277 1.00 49.56 79 VAL A CA 1
ATOM 641 C C . VAL A 1 79 ? -15.314 -5.932 22.164 1.00 49.56 79 VAL A C 1
ATOM 643 O O . VAL A 1 79 ? -15.712 -4.793 22.360 1.00 49.56 79 VAL A O 1
ATOM 646 N N . ARG A 1 80 ? -15.518 -6.606 21.013 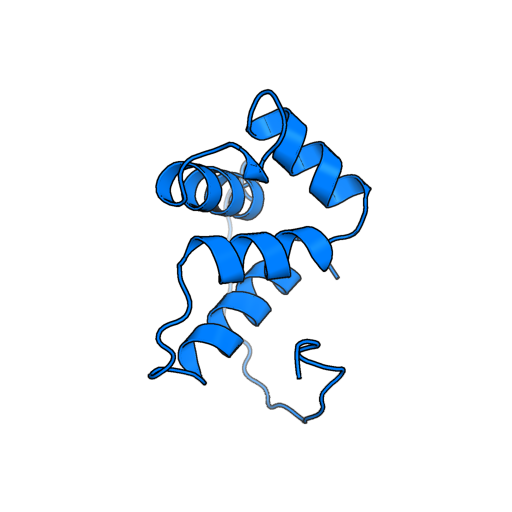1.00 53.50 80 ARG A N 1
ATOM 647 C CA . ARG A 1 80 ? -16.625 -6.544 20.016 1.00 53.50 80 ARG A CA 1
ATOM 648 C C . ARG A 1 80 ? -17.371 -5.212 19.808 1.00 53.50 80 ARG A C 1
ATOM 650 O O . ARG A 1 80 ? -18.140 -4.794 20.664 1.00 53.50 80 ARG A O 1
ATOM 657 N N . ALA A 1 81 ? -17.410 -4.742 18.557 1.00 43.75 81 ALA A N 1
ATOM 658 C CA . ALA A 1 81 ? -18.587 -4.045 18.031 1.00 43.75 81 ALA A CA 1
ATOM 659 C C . ALA A 1 81 ? -18.809 -4.327 16.534 1.00 43.75 81 ALA A C 1
ATOM 661 O O . ALA A 1 81 ? -17.936 -4.151 15.693 1.00 43.75 81 ALA A O 1
ATOM 662 N N . ASN A 1 82 ? -20.018 -4.808 16.266 1.00 45.16 82 ASN A N 1
ATOM 663 C CA . ASN A 1 82 ? -20.707 -4.968 14.989 1.00 45.16 82 ASN A CA 1
ATOM 664 C C . ASN A 1 82 ? -21.331 -3.620 14.582 1.00 45.16 82 ASN A C 1
ATOM 666 O O . ASN A 1 82 ? -21.808 -2.938 15.485 1.00 45.16 82 ASN A O 1
ATOM 670 N N . THR A 1 83 ? -21.398 -3.275 13.285 1.00 42.16 83 THR A N 1
ATOM 671 C CA . THR A 1 83 ? -22.606 -2.737 12.596 1.00 42.16 83 THR A CA 1
ATOM 672 C C . THR A 1 83 ? -22.337 -2.285 11.144 1.00 42.16 83 THR A C 1
ATOM 674 O O . THR A 1 83 ? -21.534 -1.401 10.890 1.00 42.16 83 THR A O 1
ATOM 677 N N . ASN A 1 84 ? -23.061 -2.931 10.220 1.00 45.12 84 ASN A N 1
ATOM 678 C CA . ASN A 1 84 ? -23.821 -2.425 9.059 1.00 45.12 84 ASN A CA 1
ATOM 679 C C . ASN A 1 84 ? -23.303 -1.258 8.179 1.00 45.12 84 ASN A C 1
ATOM 681 O O . ASN A 1 84 ? -23.127 -0.131 8.630 1.00 45.12 84 ASN A O 1
ATOM 685 N N . ALA A 1 85 ? -23.243 -1.543 6.868 1.00 48.72 85 ALA A N 1
ATOM 686 C CA . ALA A 1 85 ? -23.082 -0.618 5.737 1.00 48.72 85 ALA A CA 1
ATOM 687 C C . ALA A 1 85 ? -24.225 0.427 5.625 1.00 48.72 85 ALA A C 1
ATOM 689 O O . ALA A 1 85 ? -25.294 0.225 6.206 1.00 48.72 85 ALA A O 1
ATOM 690 N N . PRO A 1 86 ? -24.045 1.512 4.838 1.00 49.06 86 PRO A N 1
ATOM 691 C CA . PRO A 1 86 ? -24.387 1.418 3.413 1.00 49.06 86 PRO A CA 1
ATOM 692 C C . PRO A 1 86 ? -23.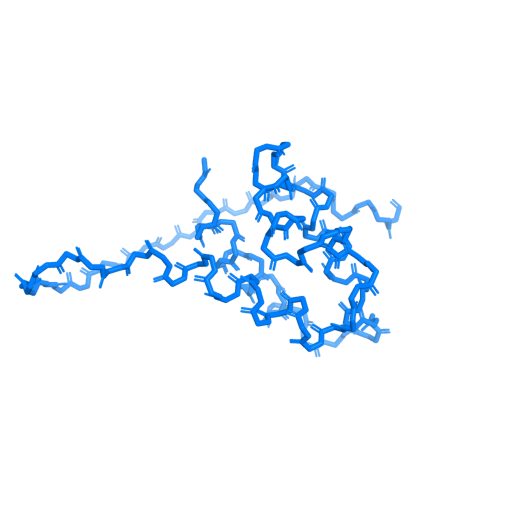435 2.156 2.444 1.00 49.06 86 PRO A C 1
ATOM 694 O O . PRO A 1 86 ? -23.031 3.288 2.667 1.00 49.06 86 PRO A O 1
ATOM 697 N N . LEU A 1 87 ? -23.166 1.458 1.337 1.00 46.75 87 LEU A N 1
ATOM 698 C CA . LEU A 1 87 ? -23.256 1.864 -0.072 1.00 46.75 87 LEU A CA 1
ATOM 699 C C . LEU A 1 87 ? -22.581 3.143 -0.627 1.00 46.75 87 LEU A C 1
ATOM 701 O O . LEU A 1 87 ? -22.742 4.257 -0.145 1.00 46.75 87 LEU A O 1
ATOM 705 N N . PHE A 1 88 ? -22.043 2.906 -1.831 1.00 41.91 88 PHE A N 1
ATOM 706 C CA . PHE A 1 88 ? -21.697 3.806 -2.938 1.00 41.91 88 PHE A CA 1
ATOM 707 C C . PHE A 1 88 ? -20.306 4.451 -2.889 1.00 41.91 88 PHE A C 1
ATOM 709 O O . PHE A 1 88 ? -20.005 5.347 -2.113 1.00 41.91 88 PHE A O 1
ATOM 716 N N . PHE A 1 89 ? -19.371 3.861 -3.641 1.00 40.81 89 PHE A N 1
ATOM 717 C CA . PHE A 1 89 ? -19.087 4.230 -5.039 1.00 40.81 89 PHE A CA 1
ATOM 718 C C . PHE A 1 89 ? -18.635 5.685 -5.149 1.00 40.81 89 PHE A C 1
ATOM 720 O O . PHE A 1 89 ? -19.445 6.584 -5.336 1.00 40.81 89 PHE A O 1
ATOM 727 N N . PHE A 1 90 ? -17.322 5.875 -5.198 1.00 34.59 90 PHE A N 1
ATOM 728 C CA . PHE A 1 90 ? -16.765 6.730 -6.232 1.00 34.59 90 PHE A CA 1
ATOM 729 C C . PHE A 1 90 ? -15.669 5.951 -6.948 1.00 34.59 90 PHE A C 1
ATOM 731 O O . PHE A 1 90 ? -14.630 5.645 -6.380 1.00 34.59 90 PHE A O 1
ATOM 738 N N . SER A 1 91 ? -16.016 5.574 -8.179 1.00 41.03 91 SER A N 1
ATOM 739 C CA . SER A 1 91 ? -15.159 5.166 -9.286 1.00 41.03 91 SER A CA 1
ATOM 740 C C . SER A 1 91 ? -13.874 4.420 -8.939 1.00 41.03 91 SER A C 1
ATOM 742 O O . SER A 1 91 ? -12.801 5.004 -8.823 1.00 41.03 91 SER A O 1
ATOM 744 N N . LEU A 1 92 ? -13.983 3.095 -9.048 1.00 41.81 92 LEU A N 1
ATOM 745 C CA . LEU A 1 92 ? -13.103 2.353 -9.946 1.00 41.81 92 LEU A CA 1
ATOM 746 C C . LEU A 1 92 ? -13.025 3.138 -11.275 1.00 41.81 92 LEU A C 1
ATOM 748 O O . LEU A 1 92 ? -13.939 3.087 -12.094 1.00 41.81 92 LEU A O 1
ATOM 752 N N . LYS A 1 93 ? -12.011 3.983 -11.429 1.00 41.19 93 LYS A N 1
ATOM 753 C CA . LYS A 1 93 ? -11.636 4.588 -12.709 1.00 41.19 93 LYS A CA 1
ATOM 754 C C . LYS A 1 93 ? -10.365 3.842 -13.083 1.00 41.19 93 LYS A C 1
ATOM 756 O O . LYS A 1 93 ? -9.288 4.187 -12.626 1.00 41.19 93 LYS A O 1
ATOM 761 N N . LEU A 1 94 ? -10.496 2.660 -13.670 1.00 38.72 94 LEU A N 1
ATOM 762 C CA . LEU A 1 94 ? -10.766 2.547 -15.099 1.00 38.72 94 LEU A CA 1
ATOM 763 C C . LEU A 1 94 ? -11.845 1.498 -15.433 1.00 38.72 94 LEU A C 1
ATOM 765 O O . LEU A 1 94 ? -11.551 0.318 -15.620 1.00 38.72 94 LEU A O 1
ATOM 769 N N . PHE A 1 95 ? -13.091 1.971 -15.527 1.00 44.47 95 PHE A N 1
ATOM 770 C CA . PHE A 1 95 ? -13.727 2.199 -16.833 1.00 44.47 95 PHE A CA 1
ATOM 771 C C . PHE A 1 95 ? -13.666 3.698 -17.154 1.00 44.47 95 PHE A C 1
ATOM 773 O O . PHE A 1 95 ? -13.665 4.500 -16.186 1.00 44.47 95 PHE A O 1
#

Solvent-accessible surface area (backbone atoms only — not comparable to full-atom values): 6267 Å² total; per-residue (Å²): 134,52,73,49,56,54,50,54,52,50,54,51,54,50,66,76,50,83,82,62,98,66,54,70,58,58,54,52,50,53,52,53,73,70,46,55,71,70,60,42,52,53,42,18,62,73,60,75,44,69,43,86,80,47,58,60,72,56,43,52,52,50,54,51,49,64,50,54,75,72,68,98,62,81,89,81,88,87,82,88,84,88,83,84,86,84,86,80,87,81,70,81,74,87,113